Protein AF-A0A963Y1A2-F1 (afdb_monomer)

Sequence (125 aa):
MSLKDALVAGLETVPDCEAVCYVDMSSGLVLGSHGRSRKPQEFYDRMGAFATRVLTSAALSNLAETHGGGAEGCVVIFGARNTHVFVKSKTFNDHALCYMCATTAEPDALTIGVMENRETVANAF

Foldseek 3Di:
DALAVLQVVLQVQQPQWFKKFKAQLVVLDTPDIDGPDDDDPVVVSVQSPVLSCVLVDPVVVVVCVVVVNPLQAKDWDQDPFWIKIKGAAPVRRRMIMITTGGNPGDPVSNRVSRSVSRHVSVVND

Structure (mmCIF, N/CA/C/O backbone):
data_AF-A0A963Y1A2-F1
#
_entry.id   AF-A0A963Y1A2-F1
#
loop_
_atom_site.group_PDB
_atom_site.id
_atom_site.type_symbol
_atom_site.label_atom_id
_atom_site.label_alt_id
_atom_site.label_comp_id
_atom_site.label_asym_id
_atom_site.label_entity_id
_atom_site.label_seq_id
_atom_site.pdbx_PDB_ins_code
_atom_site.Cartn_x
_atom_site.Cartn_y
_atom_site.Cartn_z
_atom_site.occupancy
_atom_site.B_iso_or_equiv
_atom_site.auth_seq_id
_atom_site.auth_comp_id
_atom_site.auth_asym_id
_atom_site.auth_atom_id
_atom_site.pdbx_PDB_model_num
ATOM 1 N N . MET A 1 1 ? -13.664 13.448 -9.116 1.00 78.69 1 MET A N 1
ATOM 2 C CA . MET A 1 1 ? -13.018 12.199 -9.573 1.00 78.69 1 MET A CA 1
ATOM 3 C C . MET A 1 1 ? -13.481 11.093 -8.640 1.00 78.69 1 MET A C 1
ATOM 5 O O . MET A 1 1 ? -13.611 11.392 -7.462 1.00 78.69 1 MET A O 1
ATOM 9 N N . SER A 1 2 ? -13.807 9.892 -9.129 1.00 94.44 2 SER A N 1
ATOM 10 C CA . SER A 1 2 ? -14.203 8.792 -8.232 1.00 94.44 2 SER A CA 1
ATOM 11 C C . SER A 1 2 ? -12.977 8.096 -7.630 1.00 94.44 2 SER A C 1
ATOM 13 O O . SER A 1 2 ? -11.899 8.146 -8.227 1.00 94.44 2 SER A O 1
ATOM 15 N N . LEU A 1 3 ? -13.136 7.393 -6.501 1.00 95.44 3 LEU A N 1
ATOM 16 C CA . LEU A 1 3 ? -12.074 6.563 -5.914 1.00 95.44 3 LEU A CA 1
ATOM 17 C C . LEU A 1 3 ? -11.466 5.602 -6.944 1.00 95.44 3 LEU A C 1
ATOM 19 O O . LEU A 1 3 ? -10.251 5.437 -7.015 1.00 95.44 3 LEU A O 1
ATOM 23 N N . LYS A 1 4 ? -12.310 4.983 -7.775 1.00 95.12 4 LYS A N 1
ATOM 24 C CA . LYS A 1 4 ? -11.857 4.062 -8.819 1.00 95.12 4 LYS A CA 1
ATOM 25 C C . LYS A 1 4 ? -10.941 4.761 -9.823 1.00 95.12 4 LYS A C 1
ATOM 27 O O . LYS A 1 4 ? -9.886 4.220 -10.136 1.00 95.12 4 LYS A O 1
ATOM 32 N N . ASP A 1 5 ? -11.318 5.944 -10.300 1.00 96.56 5 ASP A N 1
ATOM 33 C CA . ASP A 1 5 ? -10.502 6.704 -11.256 1.00 96.56 5 ASP A CA 1
ATOM 34 C C . ASP A 1 5 ? -9.172 7.133 -10.626 1.00 96.56 5 ASP A C 1
ATOM 36 O O . ASP A 1 5 ? -8.133 7.064 -11.277 1.00 96.56 5 ASP A O 1
ATOM 40 N N . ALA A 1 6 ? -9.190 7.505 -9.341 1.00 96.94 6 ALA A N 1
ATOM 41 C CA . ALA A 1 6 ? -7.988 7.857 -8.590 1.00 96.94 6 ALA A CA 1
ATOM 42 C C . ALA A 1 6 ? -7.017 6.673 -8.466 1.00 96.94 6 ALA A C 1
ATOM 44 O O . ALA A 1 6 ? -5.814 6.836 -8.652 1.00 96.94 6 ALA A O 1
ATOM 45 N N . LEU A 1 7 ? -7.535 5.472 -8.192 1.00 97.06 7 LEU A N 1
ATOM 46 C CA . LEU A 1 7 ? -6.740 4.245 -8.116 1.00 97.06 7 LEU A CA 1
ATOM 47 C C . LEU A 1 7 ? -6.170 3.840 -9.480 1.00 97.06 7 LEU A C 1
ATOM 49 O O . LEU A 1 7 ? -5.024 3.407 -9.556 1.00 97.06 7 LEU A O 1
ATOM 53 N N . VAL A 1 8 ? -6.947 3.997 -10.555 1.00 96.56 8 VAL A N 1
ATOM 54 C CA . VAL A 1 8 ? -6.464 3.772 -11.927 1.00 96.56 8 VAL A CA 1
ATOM 55 C C . VAL A 1 8 ? -5.327 4.739 -12.247 1.00 96.56 8 VAL A C 1
ATOM 57 O O . VAL A 1 8 ? -4.254 4.300 -12.647 1.00 96.56 8 VAL A O 1
ATOM 60 N N . ALA A 1 9 ? -5.535 6.039 -12.019 1.00 95.81 9 ALA A N 1
ATOM 61 C CA . ALA A 1 9 ? -4.521 7.059 -12.263 1.00 95.81 9 ALA A CA 1
ATOM 62 C C . ALA A 1 9 ? -3.252 6.806 -11.436 1.00 95.81 9 ALA A C 1
ATOM 64 O O . ALA A 1 9 ? -2.153 6.856 -11.979 1.00 95.81 9 ALA A O 1
ATOM 65 N N . GLY A 1 10 ? -3.402 6.457 -10.155 1.00 94.81 10 GLY A N 1
ATOM 66 C CA . GLY A 1 10 ? -2.275 6.132 -9.287 1.00 94.81 10 GLY A CA 1
ATOM 67 C C . GLY A 1 10 ? -1.473 4.923 -9.773 1.00 94.81 10 GLY A C 1
ATOM 68 O O . GLY A 1 10 ? -0.247 4.949 -9.770 1.00 94.81 10 GLY A O 1
ATOM 69 N N . LEU A 1 11 ? -2.138 3.872 -10.264 1.00 95.62 11 LEU A N 1
ATOM 70 C CA . LEU A 1 11 ? -1.451 2.689 -10.797 1.00 95.62 11 LEU A CA 1
ATOM 71 C C . LEU A 1 11 ? -0.680 2.963 -12.102 1.00 95.62 11 LEU A C 1
ATOM 73 O O . LEU A 1 11 ? 0.264 2.238 -12.420 1.00 95.62 11 LEU A O 1
ATOM 77 N N . GLU A 1 12 ? -1.073 3.986 -12.862 1.00 94.12 12 GLU A N 1
ATOM 78 C CA . GLU A 1 12 ? -0.343 4.413 -14.060 1.00 94.12 12 GLU A CA 1
ATOM 79 C C . GLU A 1 12 ? 0.833 5.346 -13.749 1.00 94.12 12 GLU A C 1
ATOM 81 O O . GLU A 1 12 ? 1.772 5.408 -14.540 1.00 94.12 12 GLU A O 1
ATOM 86 N N . THR A 1 13 ? 0.819 6.048 -12.611 1.00 92.31 13 THR A N 1
ATOM 87 C CA . THR A 1 13 ? 1.909 6.956 -12.220 1.00 92.31 13 THR A CA 1
ATOM 88 C C . THR A 1 13 ? 2.995 6.277 -11.393 1.00 92.31 13 THR A C 1
ATOM 90 O O . THR A 1 13 ? 4.159 6.654 -11.519 1.00 92.31 13 THR A O 1
ATOM 93 N N . VAL A 1 14 ? 2.662 5.270 -10.574 1.00 94.00 14 VAL A N 1
ATOM 94 C CA . VAL A 1 14 ? 3.678 4.511 -9.825 1.00 94.00 14 VAL A CA 1
ATOM 95 C C . VAL A 1 14 ? 4.287 3.422 -10.724 1.00 94.00 14 VAL A C 1
ATOM 97 O O . VAL A 1 14 ? 3.558 2.536 -11.185 1.00 94.00 14 VAL A O 1
ATOM 100 N N . PRO A 1 15 ? 5.609 3.451 -10.981 1.00 90.62 15 PRO A N 1
ATOM 101 C CA . PRO A 1 15 ? 6.252 2.532 -11.914 1.00 90.62 15 PRO A CA 1
ATOM 102 C C . PRO A 1 15 ? 6.213 1.088 -11.413 1.00 90.62 15 PRO A C 1
ATOM 104 O O . PRO A 1 15 ? 6.250 0.826 -10.213 1.00 90.62 15 PRO A O 1
ATOM 107 N N . ASP A 1 16 ? 6.161 0.146 -12.357 1.00 93.38 16 A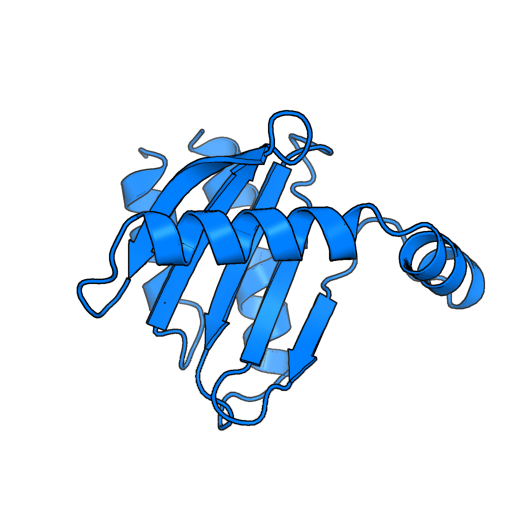SP A N 1
ATOM 108 C CA . ASP A 1 16 ? 6.264 -1.296 -12.105 1.00 93.38 16 ASP A CA 1
ATOM 109 C C . ASP A 1 16 ? 5.239 -1.866 -11.106 1.00 93.38 16 ASP A C 1
ATOM 111 O O . ASP A 1 16 ? 5.409 -2.973 -10.589 1.00 93.38 16 ASP A O 1
ATOM 115 N N . CYS A 1 17 ? 4.142 -1.148 -10.850 1.00 95.81 17 CYS A N 1
ATOM 116 C CA . CYS A 1 17 ? 3.056 -1.618 -10.003 1.00 95.81 17 CYS A CA 1
ATOM 117 C C . CYS A 1 17 ? 1.962 -2.328 -10.810 1.00 95.81 17 CYS A C 1
ATOM 119 O O . CYS A 1 17 ? 1.501 -1.868 -11.858 1.00 95.81 17 CYS A O 1
ATOM 121 N N . GLU A 1 18 ? 1.522 -3.480 -10.303 1.00 96.06 18 GLU A N 1
ATOM 122 C CA . GLU A 1 18 ? 0.512 -4.320 -10.951 1.00 96.06 18 GLU A CA 1
ATOM 123 C C . GLU A 1 18 ? -0.870 -4.199 -10.314 1.00 96.06 18 GLU A C 1
ATOM 125 O O . GLU A 1 18 ? -1.871 -4.528 -10.955 1.00 96.06 18 GLU A O 1
ATOM 130 N N . ALA A 1 19 ? -0.931 -3.825 -9.038 1.00 97.38 19 ALA A N 1
ATOM 131 C CA . ALA A 1 19 ? -2.171 -3.741 -8.286 1.00 97.38 19 ALA A CA 1
ATOM 132 C C . ALA A 1 19 ? -2.100 -2.656 -7.215 1.00 97.38 19 ALA A C 1
ATOM 134 O O . ALA A 1 19 ? -1.045 -2.409 -6.632 1.00 97.38 19 ALA A O 1
ATOM 135 N N . VAL A 1 20 ? -3.256 -2.063 -6.936 1.00 97.81 20 VAL A N 1
ATOM 136 C CA . VAL A 1 20 ? -3.451 -1.059 -5.896 1.00 97.81 20 VAL A CA 1
ATOM 137 C C . VAL A 1 20 ? -4.779 -1.302 -5.184 1.00 97.81 20 VAL A C 1
ATOM 139 O O . VAL A 1 20 ? -5.762 -1.716 -5.806 1.00 97.81 20 VAL A O 1
ATOM 142 N N . CYS A 1 21 ? -4.835 -1.050 -3.880 1.00 97.56 21 CYS A N 1
ATOM 143 C CA . CYS A 1 21 ? -6.098 -0.938 -3.162 1.00 97.56 21 CYS A CA 1
ATOM 144 C C . CYS A 1 21 ? -6.056 0.123 -2.067 1.00 97.56 21 CYS A C 1
ATOM 146 O O . CYS A 1 21 ? -5.000 0.438 -1.518 1.00 97.56 21 CYS A O 1
ATOM 148 N N . TYR A 1 22 ? -7.237 0.635 -1.742 1.00 97.75 22 TYR A N 1
ATOM 149 C CA . TYR A 1 22 ? -7.482 1.537 -0.630 1.00 97.75 22 TYR A CA 1
ATOM 150 C C . TYR A 1 22 ? -8.303 0.810 0.431 1.00 97.75 22 TYR A C 1
ATOM 152 O O . TYR A 1 22 ? -9.271 0.119 0.102 1.00 97.75 22 TYR A O 1
ATOM 160 N N . VAL A 1 23 ? -7.877 0.906 1.685 1.00 97.44 23 VAL A N 1
ATOM 161 C CA . VAL A 1 23 ? -8.333 0.040 2.779 1.00 97.44 23 VAL A CA 1
ATOM 162 C C . VAL A 1 23 ? -8.683 0.894 3.982 1.00 97.44 23 VAL A C 1
ATOM 164 O O . VAL A 1 23 ? -7.897 1.762 4.345 1.00 97.44 23 VAL A O 1
ATOM 167 N N . ASP A 1 24 ? -9.813 0.606 4.619 1.00 96.19 24 ASP A N 1
ATOM 168 C CA . ASP A 1 24 ? -10.103 1.052 5.979 1.00 96.19 24 ASP A CA 1
ATOM 169 C C . ASP A 1 24 ? -9.559 0.005 6.955 1.00 96.19 24 ASP A C 1
ATOM 171 O O . ASP A 1 24 ? -10.051 -1.121 7.035 1.00 96.19 24 ASP A O 1
ATOM 175 N N . MET A 1 25 ? -8.503 0.365 7.679 1.00 94.75 25 MET A N 1
ATOM 176 C CA . MET A 1 25 ? -7.814 -0.509 8.625 1.00 94.75 25 MET A CA 1
ATOM 177 C C . MET A 1 25 ? -8.616 -0.734 9.910 1.00 94.75 25 MET A C 1
ATOM 179 O O . MET A 1 25 ? -8.356 -1.713 10.608 1.00 94.75 25 MET A O 1
ATOM 183 N N . SER A 1 26 ? -9.579 0.137 10.233 1.00 93.81 26 SER A N 1
ATOM 184 C CA . SER A 1 26 ? -10.418 -0.015 11.427 1.00 93.81 26 SER A CA 1
ATOM 185 C C . SER A 1 26 ? -11.436 -1.147 11.260 1.00 93.81 26 SER A C 1
ATOM 187 O O . SER A 1 26 ? -11.641 -1.942 12.179 1.00 93.81 26 SER A O 1
ATOM 189 N N . SER A 1 27 ? -12.024 -1.264 10.065 1.00 92.62 27 SER A N 1
ATOM 190 C CA . SER A 1 27 ? -12.958 -2.335 9.699 1.00 92.62 27 SER A CA 1
ATOM 191 C C . SER A 1 27 ? -12.290 -3.514 8.982 1.00 92.62 27 SER A C 1
ATOM 193 O O . SER A 1 27 ? -12.858 -4.605 8.925 1.00 92.62 27 SER A O 1
ATOM 195 N N . GLY A 1 28 ? -11.085 -3.315 8.439 1.00 90.12 28 GLY A N 1
ATOM 196 C CA . GLY A 1 28 ? -10.370 -4.288 7.614 1.00 90.12 28 GLY A CA 1
ATOM 197 C C . GLY A 1 28 ? -10.920 -4.413 6.188 1.00 90.12 28 GLY A C 1
ATOM 198 O O . GLY A 1 28 ? -10.603 -5.385 5.500 1.00 90.12 28 GLY A O 1
ATOM 199 N N . LEU A 1 29 ? -11.755 -3.469 5.743 1.00 95.38 29 LEU A N 1
ATOM 200 C CA . LEU A 1 29 ? -12.428 -3.525 4.447 1.00 95.38 29 LEU A CA 1
ATOM 201 C C . LEU A 1 29 ? -11.608 -2.866 3.337 1.00 95.38 29 LEU A C 1
ATOM 203 O O . LEU A 1 29 ? -11.071 -1.769 3.487 1.00 95.38 29 LEU A O 1
ATOM 207 N N . VAL A 1 30 ? -11.585 -3.511 2.170 1.00 97.31 30 VAL A N 1
ATOM 208 C CA . VAL A 1 30 ? -11.084 -2.907 0.931 1.00 97.31 30 VAL A CA 1
ATOM 209 C C . VAL A 1 30 ? -12.172 -2.000 0.358 1.00 97.31 30 VAL A C 1
ATOM 211 O O . VAL A 1 30 ? -13.180 -2.475 -0.161 1.00 97.31 30 VAL A O 1
ATOM 214 N N . LEU A 1 31 ? -11.952 -0.689 0.435 1.00 96.62 31 LEU A N 1
ATOM 215 C CA . LEU A 1 31 ? -12.877 0.345 -0.039 1.00 96.62 31 LEU A CA 1
ATOM 216 C C . LEU A 1 31 ? -12.847 0.496 -1.566 1.00 96.62 31 LEU A C 1
ATOM 218 O O . LEU A 1 31 ? -13.843 0.855 -2.190 1.00 96.62 31 LEU A O 1
ATOM 222 N N . GLY A 1 32 ? -11.701 0.204 -2.181 1.00 96.62 32 GLY A N 1
ATOM 223 C CA . GLY A 1 32 ? -11.538 0.210 -3.629 1.00 96.62 32 GLY A CA 1
ATOM 224 C C . GLY A 1 32 ? -10.267 -0.508 -4.054 1.00 96.62 32 GLY A C 1
ATOM 225 O O . GLY A 1 32 ? -9.277 -0.533 -3.324 1.00 96.62 32 GLY A O 1
ATOM 226 N N . SER A 1 33 ? -10.282 -1.098 -5.245 1.00 97.06 33 SER A N 1
ATOM 227 C CA . SER A 1 33 ? -9.139 -1.824 -5.790 1.00 97.06 33 SER A CA 1
ATOM 228 C C . SER A 1 33 ? -9.042 -1.678 -7.305 1.00 97.06 33 SER A C 1
ATOM 230 O O . SER A 1 33 ? -10.037 -1.503 -8.013 1.00 97.06 33 SER A O 1
ATOM 232 N N . HIS A 1 34 ? -7.814 -1.741 -7.808 1.00 97.31 34 HIS A N 1
ATOM 233 C CA . HIS A 1 34 ? -7.527 -1.786 -9.231 1.00 97.31 34 HIS A CA 1
ATOM 234 C C . HIS A 1 34 ? -6.274 -2.627 -9.506 1.00 97.31 34 HIS A C 1
ATOM 236 O O . HIS A 1 34 ? -5.455 -2.880 -8.619 1.00 97.31 34 HIS A O 1
ATOM 242 N N . GLY A 1 35 ? -6.128 -3.124 -10.730 1.00 96.19 35 GLY A N 1
ATOM 243 C CA . GLY A 1 35 ? -4.965 -3.901 -11.131 1.00 96.19 35 GLY A CA 1
ATOM 244 C C . GLY A 1 35 ? -4.854 -4.030 -12.643 1.00 96.19 35 GLY A C 1
ATOM 245 O O . GLY A 1 35 ? -5.867 -4.111 -13.335 1.00 96.19 35 GLY A O 1
ATOM 246 N N . ARG A 1 36 ? -3.613 -4.095 -13.142 1.00 94.19 36 ARG A N 1
ATOM 247 C CA . ARG A 1 36 ? -3.294 -4.298 -14.568 1.00 94.19 36 ARG A CA 1
ATOM 248 C C . ARG A 1 36 ? -3.725 -5.682 -15.062 1.00 94.19 36 ARG A C 1
ATOM 250 O O . ARG A 1 36 ? -4.017 -5.869 -16.238 1.00 94.19 36 ARG A O 1
ATOM 257 N N . SER A 1 37 ? -3.778 -6.658 -14.156 1.00 91.50 37 SER A N 1
ATOM 258 C CA . SER A 1 37 ? -4.319 -7.996 -14.399 1.00 91.50 37 SER A CA 1
ATOM 259 C C . SER A 1 37 ? -5.536 -8.250 -13.519 1.00 91.50 37 SER A C 1
ATOM 261 O O . SER A 1 37 ? -5.660 -7.704 -12.422 1.00 91.50 37 SER A O 1
ATOM 263 N N . ARG A 1 38 ? -6.441 -9.115 -13.986 1.00 89.44 38 ARG A N 1
ATOM 264 C CA . ARG A 1 38 ? -7.607 -9.521 -13.200 1.00 89.44 38 ARG A CA 1
ATOM 265 C C . ARG A 1 38 ? -7.142 -10.335 -11.992 1.00 89.44 38 ARG A C 1
ATOM 267 O O . ARG A 1 38 ? -6.691 -11.468 -12.148 1.00 89.44 38 ARG A O 1
ATOM 274 N N . LYS A 1 39 ? -7.281 -9.767 -10.795 1.00 93.19 39 LYS A N 1
ATOM 275 C CA . LYS A 1 39 ? -7.044 -10.452 -9.519 1.00 93.19 39 LYS A CA 1
ATOM 276 C C . LYS A 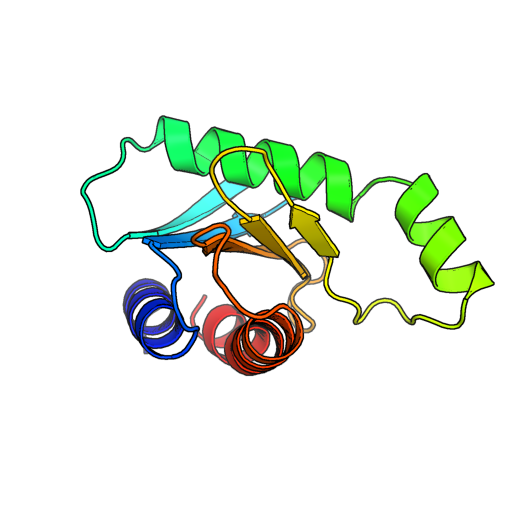1 39 ? -8.380 -10.625 -8.772 1.00 93.19 39 LYS A C 1
ATOM 278 O O . LYS A 1 39 ? -9.262 -9.779 -8.923 1.00 93.19 39 LYS A O 1
ATOM 283 N N . PRO A 1 40 ? -8.582 -11.731 -8.034 1.00 95.06 40 PRO A N 1
ATOM 284 C CA . PRO A 1 40 ? -9.805 -11.944 -7.257 1.00 95.06 40 PRO A CA 1
ATOM 285 C C . PRO A 1 40 ? -9.878 -10.981 -6.065 1.00 95.06 40 PRO A C 1
ATOM 287 O O . PRO A 1 40 ? -8.847 -10.519 -5.587 1.00 95.06 40 PRO A O 1
ATOM 290 N N . GLN A 1 41 ? -11.078 -10.728 -5.538 1.00 94.38 41 GLN A N 1
ATOM 291 C CA . GLN A 1 41 ? -11.260 -9.852 -4.371 1.00 94.38 41 GLN A CA 1
ATOM 292 C C . GLN A 1 41 ? -10.429 -10.317 -3.159 1.00 94.38 41 GLN A C 1
ATOM 294 O O . GLN A 1 41 ? -9.730 -9.516 -2.549 1.00 94.38 41 GLN A O 1
ATOM 299 N N . GLU A 1 42 ? -10.356 -11.631 -2.926 1.00 96.56 42 GLU A N 1
ATOM 300 C CA . GLU A 1 42 ? -9.548 -12.257 -1.865 1.00 96.56 42 GLU A CA 1
ATOM 301 C C . GLU A 1 42 ? -8.048 -11.913 -1.921 1.00 96.56 42 GLU A C 1
ATOM 303 O O . GLU A 1 42 ? -7.322 -12.042 -0.931 1.00 96.56 42 GLU A O 1
ATOM 308 N N . PHE A 1 43 ? -7.526 -11.544 -3.095 1.00 96.44 43 PHE A N 1
ATOM 309 C CA . PHE A 1 43 ? -6.157 -11.047 -3.206 1.00 96.44 43 PHE A CA 1
ATOM 310 C C . PHE A 1 43 ? -6.028 -9.679 -2.522 1.00 96.44 43 PHE A C 1
ATOM 312 O O . PHE A 1 43 ? -5.119 -9.484 -1.715 1.00 96.44 43 PHE A O 1
ATOM 319 N N . TYR A 1 44 ? -6.956 -8.764 -2.801 1.00 97.19 44 TYR A N 1
ATOM 320 C CA . TYR A 1 44 ? -6.969 -7.428 -2.212 1.00 97.19 44 TYR A CA 1
ATOM 321 C C . TYR A 1 44 ? -7.288 -7.471 -0.721 1.00 97.19 44 TYR A C 1
ATOM 323 O O . TYR A 1 44 ? -6.627 -6.782 0.049 1.00 97.19 44 TYR A O 1
ATOM 331 N N . ASP A 1 45 ? -8.209 -8.338 -0.299 1.00 96.56 45 ASP A N 1
ATOM 332 C CA . ASP A 1 45 ? -8.550 -8.493 1.119 1.00 96.56 45 ASP A CA 1
ATOM 333 C C . ASP A 1 45 ? -7.334 -8.966 1.931 1.00 96.56 45 ASP A C 1
ATOM 335 O O . ASP A 1 45 ? -7.047 -8.447 3.009 1.00 96.56 45 ASP A O 1
ATOM 339 N N . ARG A 1 46 ? -6.538 -9.898 1.382 1.00 96.00 46 ARG A N 1
ATOM 340 C CA . ARG A 1 46 ? -5.270 -10.319 2.002 1.00 96.00 46 ARG A CA 1
ATOM 341 C C . ARG A 1 46 ? -4.243 -9.194 2.048 1.00 96.00 46 ARG A C 1
ATOM 343 O O . ARG A 1 46 ? -3.558 -9.053 3.061 1.00 96.00 46 ARG A O 1
ATOM 350 N N . MET A 1 47 ? -4.132 -8.409 0.977 1.00 95.31 47 MET A N 1
ATOM 351 C CA . MET A 1 47 ? -3.230 -7.259 0.933 1.00 95.31 47 MET A CA 1
ATOM 352 C C . MET A 1 47 ? -3.622 -6.209 1.981 1.00 95.31 47 MET A C 1
ATOM 354 O O . MET A 1 47 ? -2.757 -5.749 2.722 1.00 95.31 47 MET A O 1
ATOM 358 N N . GLY A 1 48 ? -4.915 -5.902 2.115 1.00 95.94 48 GLY A N 1
ATOM 359 C CA . GLY A 1 48 ? -5.427 -4.961 3.111 1.00 95.94 48 GLY A CA 1
ATOM 360 C C . GLY A 1 48 ? -5.301 -5.457 4.550 1.00 95.94 48 GLY A C 1
ATOM 361 O O . GLY A 1 48 ? -4.868 -4.704 5.425 1.00 95.94 48 GLY A O 1
ATOM 362 N N . ALA A 1 49 ? -5.568 -6.740 4.803 1.00 95.19 49 ALA A N 1
ATOM 363 C CA . ALA A 1 49 ? -5.348 -7.344 6.116 1.00 95.19 49 ALA A CA 1
ATOM 364 C C . ALA A 1 49 ? -3.863 -7.312 6.517 1.00 95.19 49 ALA A C 1
ATOM 366 O O . ALA A 1 49 ? -3.522 -7.039 7.670 1.00 95.19 49 ALA A O 1
ATOM 367 N N . PHE A 1 50 ? -2.960 -7.567 5.566 1.00 93.94 50 PHE A N 1
ATOM 368 C CA . PHE A 1 50 ? -1.524 -7.476 5.808 1.00 93.94 50 PHE A CA 1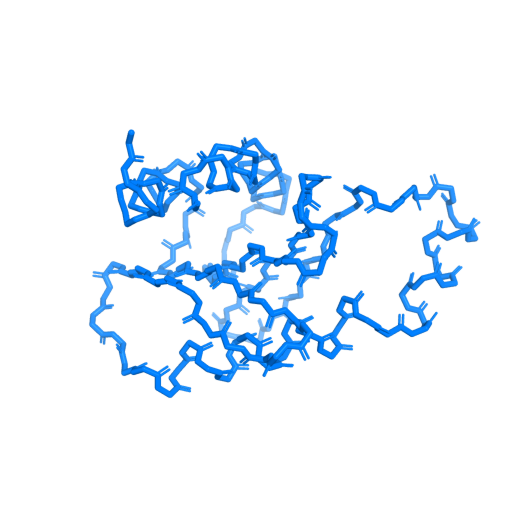
ATOM 369 C C . PHE A 1 50 ? -1.077 -6.030 6.057 1.00 93.94 50 PHE A C 1
ATOM 371 O O . PHE A 1 50 ? -0.386 -5.781 7.044 1.00 93.94 50 PHE A O 1
ATOM 378 N N . ALA A 1 51 ? -1.535 -5.076 5.240 1.00 93.88 51 ALA A N 1
ATOM 379 C CA . ALA A 1 51 ? -1.265 -3.652 5.426 1.00 93.88 51 ALA A CA 1
ATOM 380 C C . ALA A 1 51 ? -1.721 -3.162 6.806 1.00 93.88 51 ALA A C 1
ATOM 382 O O . ALA A 1 51 ? -0.945 -2.531 7.518 1.00 93.88 51 ALA A O 1
ATOM 383 N N . THR A 1 52 ? -2.933 -3.540 7.226 1.00 94.12 52 THR A N 1
ATOM 384 C CA . THR A 1 52 ? -3.483 -3.223 8.553 1.00 94.12 52 THR A CA 1
ATOM 385 C C . THR A 1 52 ? -2.553 -3.712 9.656 1.00 94.12 52 THR A C 1
ATOM 387 O O . THR A 1 52 ? -2.154 -2.935 10.518 1.00 94.12 52 THR A O 1
ATOM 390 N N . ARG A 1 53 ? -2.122 -4.980 9.605 1.00 92.38 53 ARG A N 1
ATOM 391 C CA . ARG A 1 53 ? -1.208 -5.555 10.607 1.00 92.38 53 ARG A CA 1
ATOM 392 C C . ARG A 1 53 ? 0.139 -4.840 10.667 1.00 92.38 53 ARG A C 1
ATOM 394 O O . ARG A 1 53 ? 0.706 -4.712 11.746 1.00 92.38 53 ARG A O 1
ATOM 401 N N . VAL A 1 54 ? 0.663 -4.414 9.521 1.00 90.94 54 VAL A N 1
ATOM 402 C CA . VAL A 1 54 ? 1.955 -3.723 9.430 1.00 90.94 54 VAL A CA 1
ATOM 403 C C . VAL A 1 54 ? 1.841 -2.289 9.949 1.00 90.94 54 VAL A C 1
ATOM 405 O O . VAL A 1 54 ? 2.608 -1.892 10.821 1.00 90.94 54 VAL A O 1
ATOM 408 N N . LEU A 1 55 ? 0.861 -1.529 9.460 1.00 90.31 55 LEU A N 1
ATOM 409 C CA . LEU A 1 55 ? 0.700 -0.099 9.737 1.00 90.31 55 LEU A CA 1
ATOM 410 C C . LEU A 1 55 ? 0.119 0.212 11.125 1.00 90.31 55 LEU A C 1
ATOM 412 O O . LEU A 1 55 ? 0.225 1.346 11.596 1.00 90.31 55 LEU A O 1
ATOM 416 N N . THR A 1 56 ? -0.500 -0.769 11.783 1.00 88.56 56 THR A N 1
ATOM 417 C CA . THR A 1 56 ? -0.966 -0.663 13.180 1.00 88.56 56 THR A CA 1
ATOM 418 C C . THR A 1 56 ? -0.008 -1.321 14.174 1.00 88.56 56 THR A C 1
ATOM 420 O O . THR A 1 56 ? -0.248 -1.294 15.380 1.00 88.56 56 THR A O 1
ATOM 423 N N . 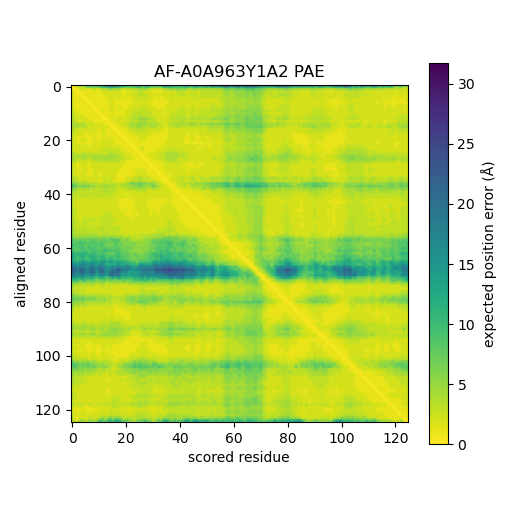SER A 1 57 ? 1.095 -1.904 13.693 1.00 88.19 57 SER A N 1
ATOM 424 C CA . SER A 1 57 ? 2.082 -2.549 14.551 1.00 88.19 57 SER A CA 1
ATOM 425 C C . SER A 1 57 ? 2.755 -1.536 15.473 1.00 88.19 57 SER A C 1
ATOM 427 O O . SER A 1 57 ? 3.404 -0.597 15.010 1.00 88.19 57 SER A O 1
ATOM 429 N N . ALA A 1 58 ? 2.703 -1.792 16.782 1.00 82.81 58 ALA A N 1
ATOM 430 C CA . ALA A 1 58 ? 3.424 -1.000 17.776 1.00 82.81 58 ALA A CA 1
ATOM 431 C C . ALA A 1 58 ? 4.939 -0.958 17.506 1.00 82.81 58 ALA A C 1
ATOM 433 O O . ALA A 1 58 ? 5.588 0.048 17.769 1.00 82.81 58 ALA A O 1
ATOM 434 N N . ALA A 1 59 ? 5.507 -2.025 16.931 1.00 81.31 59 ALA A N 1
ATOM 435 C CA . ALA A 1 59 ? 6.925 -2.058 16.582 1.00 81.31 59 ALA A CA 1
ATOM 436 C C . ALA A 1 59 ? 7.277 -1.026 15.501 1.00 81.31 59 ALA A C 1
ATOM 438 O O . ALA A 1 59 ? 8.339 -0.412 15.570 1.00 81.31 59 ALA A O 1
ATOM 439 N N . LEU A 1 60 ? 6.383 -0.816 14.528 1.00 80.50 60 LEU A N 1
ATOM 440 C CA . LEU A 1 60 ? 6.585 0.186 13.486 1.00 80.50 60 LEU A CA 1
ATOM 441 C C . LEU A 1 60 ? 6.463 1.601 14.060 1.00 80.50 60 LEU A C 1
ATOM 443 O O . LEU A 1 60 ? 7.308 2.439 13.763 1.00 80.50 60 LEU A O 1
ATOM 447 N N . SER A 1 61 ? 5.468 1.846 14.919 1.00 79.25 61 SER A N 1
ATOM 448 C CA . SER A 1 61 ? 5.310 3.134 15.607 1.00 79.25 61 SER A CA 1
ATOM 449 C C . SER A 1 61 ? 6.549 3.488 16.432 1.00 79.25 61 SER A C 1
ATOM 451 O O . SER A 1 61 ? 7.104 4.571 16.275 1.00 79.25 61 SER A O 1
ATOM 453 N N . ASN A 1 62 ? 7.055 2.539 17.225 1.00 81.19 62 ASN A N 1
ATOM 454 C CA . ASN A 1 62 ? 8.256 2.742 18.036 1.00 81.19 62 ASN A CA 1
ATOM 455 C C . ASN A 1 62 ? 9.498 3.011 17.171 1.00 81.19 62 ASN A C 1
ATOM 457 O O . ASN A 1 62 ? 10.338 3.837 17.527 1.00 81.19 62 ASN A O 1
ATOM 461 N N . LEU A 1 63 ? 9.629 2.320 16.033 1.00 80.06 63 LEU A N 1
ATOM 462 C CA . LEU A 1 63 ? 10.735 2.534 15.098 1.00 80.06 63 LEU A CA 1
ATOM 463 C C . LEU A 1 63 ? 10.682 3.942 14.490 1.00 80.06 63 LEU A C 1
ATOM 465 O O . LEU A 1 63 ? 11.707 4.618 14.416 1.00 80.06 63 LEU A O 1
ATOM 469 N N . ALA A 1 64 ? 9.489 4.381 14.090 1.00 77.75 64 ALA A N 1
ATOM 470 C CA . ALA A 1 64 ? 9.250 5.702 13.525 1.00 77.75 64 ALA A CA 1
ATOM 471 C C . ALA A 1 64 ? 9.634 6.805 14.531 1.00 77.75 64 ALA A C 1
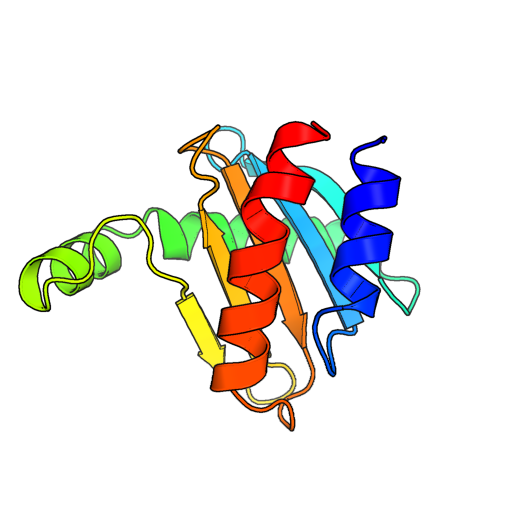ATOM 473 O O . ALA A 1 64 ? 10.457 7.667 14.218 1.00 77.75 64 ALA A O 1
ATOM 474 N N . GLU A 1 65 ? 9.162 6.695 15.777 1.00 78.19 65 GLU A N 1
ATOM 475 C CA . GLU A 1 65 ? 9.521 7.608 16.871 1.00 78.19 65 GLU A CA 1
ATOM 476 C C . GLU A 1 65 ? 11.032 7.631 17.147 1.00 78.19 65 GLU A C 1
ATOM 478 O O . GLU A 1 65 ? 11.622 8.702 17.290 1.00 78.19 65 GLU A O 1
ATOM 483 N N . THR A 1 66 ? 11.678 6.461 17.167 1.00 78.75 66 THR A N 1
ATOM 484 C CA . THR A 1 66 ? 13.116 6.332 17.467 1.00 78.75 66 THR A CA 1
ATOM 485 C C . THR A 1 66 ? 13.996 6.970 16.392 1.00 78.75 66 THR A C 1
ATOM 487 O O . THR A 1 66 ? 15.029 7.561 16.704 1.00 78.75 66 THR A O 1
ATOM 490 N N . HIS A 1 67 ? 13.604 6.861 15.122 1.00 75.88 67 HIS A N 1
ATOM 491 C CA . HIS A 1 67 ? 14.388 7.363 13.992 1.00 75.88 67 HIS A CA 1
ATOM 492 C C . HIS A 1 67 ? 13.931 8.737 13.483 1.00 75.88 67 HIS A C 1
ATOM 494 O O . HIS A 1 67 ? 14.406 9.187 12.441 1.00 75.88 67 HIS A O 1
ATOM 500 N N . GLY A 1 68 ? 13.026 9.418 14.197 1.00 64.94 68 GLY A N 1
ATOM 501 C CA . GLY A 1 68 ? 12.498 10.724 13.789 1.00 64.94 68 GLY A CA 1
ATOM 502 C C . GLY A 1 68 ? 11.633 10.672 12.523 1.00 64.94 68 GLY A C 1
ATOM 503 O O . GLY A 1 68 ? 11.344 11.710 11.926 1.00 64.94 68 GLY A O 1
ATOM 504 N N . GLY A 1 69 ? 11.213 9.475 12.107 1.00 61.97 69 GLY A N 1
ATOM 505 C CA . GLY A 1 69 ? 10.204 9.298 11.076 1.00 61.97 69 GLY A CA 1
ATOM 506 C C . GLY A 1 69 ? 8.853 9.634 11.688 1.00 61.97 69 GLY A C 1
ATOM 507 O O . GLY A 1 69 ? 8.334 8.880 12.499 1.00 61.97 69 GLY A O 1
ATOM 508 N N . GLY A 1 70 ? 8.276 10.783 11.350 1.00 59.16 70 GLY A N 1
ATOM 509 C CA . GLY A 1 70 ? 6.911 11.091 11.776 1.00 59.16 70 GLY A CA 1
ATOM 510 C C . GLY A 1 70 ? 5.896 10.056 11.264 1.00 59.16 70 GLY A C 1
ATOM 511 O O . GLY A 1 70 ? 6.207 9.198 10.436 1.00 59.16 70 GLY A O 1
ATOM 512 N N . ALA A 1 71 ? 4.635 10.199 11.677 1.00 59.34 71 ALA A N 1
ATOM 513 C CA . ALA A 1 71 ? 3.506 9.359 11.247 1.00 59.34 71 ALA A CA 1
ATOM 514 C C . ALA A 1 71 ? 3.213 9.379 9.724 1.00 59.34 71 ALA A C 1
ATOM 516 O O . ALA A 1 71 ? 2.261 8.753 9.266 1.00 59.34 71 ALA A O 1
ATOM 517 N N . GLU A 1 72 ? 4.018 10.094 8.935 1.00 69.44 72 GLU A N 1
ATOM 518 C CA . GLU A 1 72 ? 3.849 10.292 7.496 1.00 69.44 72 GLU A CA 1
ATOM 519 C C . GLU A 1 72 ? 4.700 9.353 6.629 1.00 69.44 72 GLU A C 1
ATOM 521 O O . GLU A 1 72 ? 4.746 9.537 5.414 1.00 69.44 72 GLU A O 1
ATOM 526 N N . GLY A 1 73 ? 5.397 8.388 7.233 1.00 79.00 73 GLY A N 1
ATOM 527 C CA . GLY A 1 73 ? 6.261 7.453 6.517 1.00 79.00 73 GLY A CA 1
ATOM 528 C C . GLY A 1 73 ? 5.511 6.469 5.612 1.00 79.00 73 GLY A C 1
ATOM 529 O O . GLY A 1 73 ? 4.310 6.231 5.744 1.00 79.00 73 GLY A O 1
ATOM 530 N N . CYS A 1 74 ? 6.269 5.856 4.708 1.00 87.56 74 CYS A N 1
ATOM 531 C CA . CYS A 1 74 ? 5.822 4.758 3.864 1.00 87.56 74 CYS A CA 1
ATOM 532 C C . CYS A 1 74 ? 6.571 3.481 4.258 1.00 87.56 74 CYS A C 1
ATOM 534 O O . CYS A 1 74 ? 7.756 3.525 4.587 1.00 87.56 74 CYS A O 1
ATOM 536 N N . VAL A 1 75 ? 5.890 2.338 4.215 1.00 90.88 75 VAL A N 1
ATOM 537 C CA . VAL A 1 75 ? 6.492 1.030 4.479 1.00 90.88 75 VAL A CA 1
ATOM 538 C C . VAL A 1 75 ? 6.684 0.296 3.165 1.00 90.88 75 VAL A C 1
ATOM 540 O O . VAL A 1 75 ? 5.716 0.049 2.449 1.00 90.88 75 VAL A O 1
ATOM 543 N N . VAL A 1 76 ? 7.924 -0.093 2.878 1.00 92.69 76 VAL A N 1
ATOM 544 C CA . VAL A 1 76 ? 8.280 -0.905 1.710 1.00 92.69 76 VAL A CA 1
ATOM 545 C C . VAL A 1 76 ? 8.717 -2.287 2.187 1.00 92.69 76 VAL A C 1
ATOM 547 O O . VAL A 1 76 ? 9.608 -2.412 3.025 1.00 92.69 76 VAL A O 1
ATOM 550 N N . ILE A 1 77 ? 8.081 -3.334 1.664 1.00 92.75 77 ILE A N 1
ATOM 551 C CA . ILE A 1 77 ? 8.375 -4.730 1.995 1.00 92.75 77 ILE A CA 1
ATOM 552 C C . ILE A 1 77 ? 8.770 -5.469 0.720 1.00 92.75 77 ILE A C 1
ATOM 554 O O . ILE A 1 77 ? 7.934 -5.737 -0.145 1.00 92.75 77 ILE A O 1
ATOM 558 N N . PHE A 1 78 ? 10.043 -5.842 0.631 1.00 93.19 78 PHE A N 1
ATOM 559 C CA . PHE A 1 78 ? 10.579 -6.640 -0.468 1.00 93.19 78 PHE A CA 1
ATOM 560 C C . PHE A 1 78 ? 10.273 -8.120 -0.240 1.00 93.19 78 PHE A C 1
ATOM 562 O O . PHE A 1 78 ? 10.805 -8.752 0.673 1.00 93.19 78 PHE A O 1
ATOM 569 N N . GLY A 1 79 ? 9.387 -8.678 -1.061 1.00 90.12 79 GLY A N 1
ATOM 570 C CA . GLY A 1 79 ? 9.133 -10.112 -1.111 1.00 90.12 79 GLY A CA 1
ATOM 571 C C . GLY A 1 79 ? 9.972 -10.801 -2.187 1.00 90.12 79 GLY A C 1
ATOM 572 O O . GLY A 1 79 ? 10.540 -10.165 -3.065 1.00 90.12 79 GLY A O 1
ATOM 573 N N . ALA A 1 80 ? 9.986 -12.135 -2.174 1.00 89.62 80 ALA A N 1
ATOM 574 C CA . ALA A 1 80 ? 10.707 -12.923 -3.181 1.00 89.62 80 ALA A CA 1
ATOM 575 C C . ALA A 1 80 ? 10.135 -12.792 -4.607 1.00 89.62 80 ALA A C 1
ATOM 577 O O . ALA A 1 80 ? 10.815 -13.110 -5.577 1.00 89.62 80 ALA A O 1
ATOM 578 N N . ARG A 1 81 ? 8.866 -12.388 -4.732 1.00 90.19 81 ARG A N 1
ATOM 579 C CA . ARG A 1 81 ? 8.166 -12.268 -6.022 1.00 90.19 81 ARG A CA 1
ATOM 580 C C . ARG A 1 81 ? 7.730 -10.845 -6.323 1.00 90.19 81 ARG A C 1
ATOM 582 O O . ARG A 1 81 ? 7.868 -10.413 -7.457 1.00 90.19 81 ARG A O 1
ATOM 589 N N . ASN A 1 82 ? 7.239 -10.143 -5.302 1.00 93.56 82 ASN A N 1
ATOM 590 C CA . ASN A 1 82 ? 6.662 -8.813 -5.431 1.00 93.56 82 ASN A CA 1
ATOM 591 C C . ASN A 1 82 ? 7.135 -7.931 -4.270 1.00 93.56 82 ASN A C 1
ATOM 593 O O . ASN A 1 82 ? 7.316 -8.420 -3.149 1.00 93.56 82 ASN A O 1
ATOM 597 N N . THR A 1 83 ? 7.243 -6.636 -4.526 1.00 94.88 83 THR A N 1
ATOM 598 C CA . THR A 1 83 ? 7.437 -5.590 -3.522 1.00 94.88 83 THR A CA 1
ATOM 599 C C . THR A 1 83 ? 6.076 -5.022 -3.140 1.00 94.88 83 THR A C 1
ATOM 601 O O . THR A 1 83 ? 5.245 -4.765 -4.007 1.00 94.88 83 THR A O 1
ATOM 604 N N . HIS A 1 84 ? 5.825 -4.840 -1.848 1.00 95.69 84 HIS A N 1
ATOM 605 C CA . HIS A 1 84 ? 4.606 -4.194 -1.370 1.00 95.69 84 HIS A CA 1
ATOM 606 C C . HIS A 1 84 ? 4.934 -2.843 -0.757 1.00 95.69 84 HIS A C 1
ATOM 608 O O . HIS A 1 84 ? 5.928 -2.714 -0.042 1.00 95.69 84 HIS A O 1
ATOM 614 N N . VAL A 1 85 ? 4.084 -1.859 -1.022 1.00 95.69 85 VAL A N 1
ATOM 615 C CA . VAL A 1 85 ? 4.253 -0.490 -0.539 1.00 95.69 85 VAL A CA 1
ATOM 616 C C . VAL A 1 85 ? 2.967 -0.055 0.150 1.00 95.69 85 VAL A C 1
ATOM 618 O O . VAL A 1 85 ? 1.890 -0.147 -0.439 1.00 95.69 85 VAL A O 1
ATOM 621 N N . PHE A 1 86 ? 3.070 0.394 1.399 1.00 95.25 86 PHE A N 1
ATOM 622 C CA . PHE A 1 86 ? 1.928 0.777 2.226 1.00 95.25 86 PHE A CA 1
ATOM 623 C C . PHE A 1 86 ? 2.132 2.165 2.816 1.00 95.25 86 PHE A C 1
ATOM 625 O O . PHE A 1 86 ? 3.164 2.439 3.429 1.00 95.25 86 PHE A O 1
ATOM 632 N N . VAL A 1 87 ? 1.121 3.018 2.695 1.00 93.94 87 VAL A N 1
ATOM 633 C CA . VAL A 1 87 ? 1.136 4.365 3.269 1.00 93.94 87 VAL A CA 1
ATOM 634 C C . VAL A 1 87 ? -0.220 4.681 3.891 1.00 93.94 87 VAL A C 1
ATOM 636 O O . VAL A 1 87 ? -1.261 4.340 3.327 1.00 93.94 87 VAL A O 1
ATOM 639 N N . LYS A 1 88 ? -0.221 5.334 5.057 1.00 93.00 88 LYS A N 1
ATOM 640 C CA . LYS A 1 88 ? -1.453 5.864 5.656 1.00 93.00 88 LYS A CA 1
ATOM 641 C C . LYS A 1 88 ? -1.895 7.135 4.935 1.00 93.00 88 LYS A C 1
ATOM 643 O O . LYS A 1 88 ? -1.061 7.935 4.508 1.00 93.00 88 LYS A O 1
ATOM 648 N N . SER A 1 89 ? -3.202 7.330 4.814 1.00 91.94 89 SER A N 1
ATOM 649 C CA . SER A 1 89 ? -3.755 8.617 4.384 1.00 91.94 89 SER A CA 1
ATOM 650 C C . SER A 1 89 ? -3.525 9.679 5.464 1.00 91.94 89 SER A C 1
ATOM 652 O O . SER A 1 89 ? -3.577 9.362 6.652 1.00 91.94 89 SER A O 1
ATOM 654 N N . LYS A 1 90 ? -3.288 10.940 5.069 1.00 88.88 90 LYS A N 1
ATOM 655 C CA . LYS A 1 90 ? -3.261 12.064 6.022 1.00 88.88 90 LYS A CA 1
ATOM 656 C 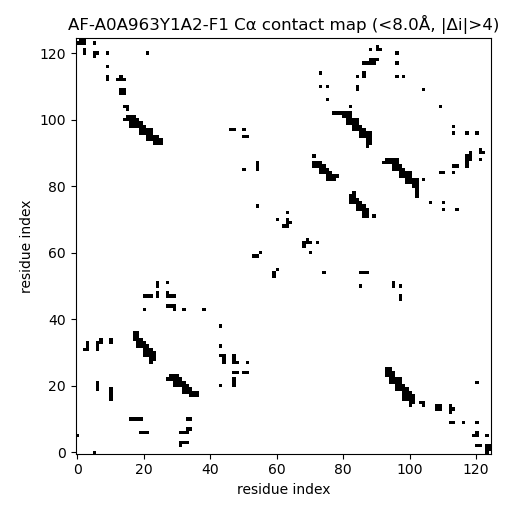C . LYS A 1 90 ? -4.656 12.541 6.393 1.00 88.88 90 LYS A C 1
ATOM 658 O O . LYS A 1 90 ? -4.861 13.013 7.504 1.00 88.88 90 LYS A O 1
ATOM 663 N N . THR A 1 91 ? -5.597 12.464 5.452 1.00 89.06 91 THR A N 1
ATOM 664 C CA . THR A 1 91 ? -6.989 12.879 5.672 1.00 89.06 91 THR A CA 1
ATOM 665 C C . THR A 1 91 ? -7.714 11.906 6.597 1.00 89.06 91 THR A C 1
ATOM 667 O O . THR A 1 91 ? -8.403 12.323 7.525 1.00 89.06 91 THR A O 1
ATOM 670 N N . PHE A 1 92 ? -7.529 10.606 6.363 1.00 91.50 92 PHE A N 1
ATOM 671 C CA . PHE A 1 92 ? -8.178 9.532 7.105 1.00 91.50 92 PHE A CA 1
ATOM 672 C C . PHE A 1 92 ? -7.110 8.625 7.723 1.00 91.50 92 PHE A C 1
ATOM 674 O O . PHE A 1 92 ? -6.613 7.710 7.072 1.00 91.50 92 PHE A O 1
ATOM 681 N N . ASN A 1 93 ? -6.747 8.875 8.984 1.00 88.38 93 ASN A N 1
ATOM 682 C CA . ASN A 1 93 ? -5.628 8.190 9.657 1.00 88.38 93 ASN A CA 1
ATOM 683 C C . ASN A 1 93 ? -5.779 6.661 9.753 1.00 88.38 93 ASN A C 1
ATOM 685 O O . ASN A 1 93 ? -4.776 5.948 9.849 1.00 88.38 93 ASN A O 1
ATOM 689 N N . ASP A 1 94 ? -7.014 6.165 9.713 1.00 92.62 94 ASP A N 1
ATOM 690 C CA . ASP A 1 94 ? -7.320 4.735 9.721 1.00 92.62 94 ASP A CA 1
ATOM 691 C C . ASP A 1 94 ? -7.404 4.138 8.314 1.00 92.62 94 ASP A C 1
ATOM 693 O O . ASP A 1 94 ? -7.651 2.947 8.166 1.00 92.62 94 ASP A O 1
ATOM 697 N N . HIS A 1 95 ? -7.153 4.920 7.264 1.00 95.38 95 HIS A N 1
ATOM 698 C CA . HIS A 1 95 ? -7.111 4.416 5.901 1.00 95.38 95 HIS A CA 1
ATOM 699 C C . HIS A 1 95 ? -5.680 4.251 5.393 1.00 95.38 95 HIS A C 1
ATOM 701 O O . HIS A 1 95 ? -4.768 5.010 5.736 1.00 95.38 95 HIS A O 1
ATOM 707 N N . ALA A 1 96 ? -5.495 3.276 4.510 1.00 96.12 96 ALA A N 1
ATOM 708 C CA . ALA A 1 96 ? -4.216 2.982 3.890 1.00 96.12 96 ALA A CA 1
ATOM 709 C C . ALA A 1 96 ? -4.338 2.800 2.379 1.00 96.12 96 ALA A C 1
ATOM 711 O O . ALA A 1 96 ? -5.256 2.150 1.875 1.00 96.12 96 ALA A O 1
ATOM 712 N N . LEU A 1 97 ? -3.350 3.332 1.666 1.00 97.12 97 LEU A N 1
ATOM 713 C CA . LEU A 1 97 ? -3.113 3.063 0.258 1.00 97.12 97 LEU A CA 1
ATOM 714 C C . LEU A 1 97 ? -2.020 1.999 0.134 1.00 97.12 97 LEU A C 1
ATOM 716 O O . LEU A 1 97 ? -0.949 2.111 0.733 1.00 97.12 97 LEU A O 1
ATOM 720 N N . CYS A 1 98 ? -2.319 0.952 -0.628 1.00 97.25 98 CYS A N 1
ATOM 721 C CA . CYS A 1 98 ? -1.510 -0.255 -0.716 1.00 97.25 98 CYS A CA 1
ATOM 722 C C . CYS A 1 98 ? -1.206 -0.570 -2.178 1.00 97.25 98 CYS A C 1
ATOM 724 O O . CYS A 1 98 ? -2.138 -0.732 -2.964 1.00 97.25 98 CYS A O 1
ATOM 726 N N . TYR A 1 99 ? 0.068 -0.729 -2.524 1.00 97.62 99 TYR A N 1
ATOM 727 C CA . TYR A 1 99 ? 0.512 -1.154 -3.849 1.00 97.62 99 TYR A CA 1
ATOM 728 C C . TYR A 1 99 ? 1.238 -2.494 -3.789 1.00 97.62 99 TYR A C 1
ATOM 730 O O . TYR A 1 99 ? 1.945 -2.802 -2.827 1.00 97.62 99 TYR A O 1
ATOM 738 N N . MET A 1 100 ? 1.096 -3.262 -4.865 1.00 96.75 100 MET A N 1
ATOM 739 C CA . MET A 1 100 ? 1.931 -4.414 -5.172 1.00 96.75 100 MET A CA 1
ATOM 740 C C . MET A 1 100 ? 2.660 -4.148 -6.487 1.00 96.75 100 MET A C 1
ATOM 742 O O . MET A 1 100 ? 2.025 -3.945 -7.527 1.00 96.75 100 MET A O 1
ATOM 746 N N . CYS A 1 101 ? 3.983 -4.192 -6.433 1.00 96.06 101 CYS A N 1
ATOM 747 C CA . CYS A 1 101 ? 4.872 -3.860 -7.533 1.00 96.06 101 CYS A CA 1
ATOM 748 C C . CYS A 1 101 ? 5.881 -4.981 -7.783 1.00 96.06 101 CYS A C 1
ATOM 750 O O . CYS A 1 101 ? 6.055 -5.883 -6.955 1.00 96.06 101 CYS A O 1
ATOM 752 N N . ALA A 1 102 ? 6.512 -4.965 -8.952 1.00 94.44 102 ALA A N 1
ATOM 753 C CA . ALA A 1 102 ? 7.546 -5.924 -9.303 1.00 94.44 102 ALA A CA 1
ATOM 754 C C . ALA A 1 102 ? 8.758 -5.779 -8.369 1.00 94.44 102 ALA A C 1
ATOM 756 O O . ALA A 1 102 ? 9.036 -4.708 -7.829 1.00 94.44 102 ALA A O 1
ATOM 757 N N . THR A 1 103 ? 9.516 -6.857 -8.189 1.00 91.62 103 THR A N 1
ATOM 758 C CA . THR A 1 103 ? 10.759 -6.836 -7.396 1.00 91.62 103 THR A CA 1
ATOM 759 C C . THR A 1 103 ? 11.876 -6.016 -8.030 1.00 91.62 103 THR A C 1
ATOM 761 O O . THR A 1 103 ? 12.829 -5.666 -7.343 1.00 91.62 103 THR A O 1
ATOM 764 N N . THR A 1 104 ? 11.770 -5.713 -9.323 1.00 88.94 104 THR A N 1
ATOM 765 C CA . THR A 1 104 ? 12.722 -4.882 -10.071 1.00 88.94 104 THR A CA 1
ATOM 766 C C . THR A 1 104 ? 12.499 -3.386 -9.880 1.00 88.94 104 THR A C 1
ATOM 768 O O . THR A 1 104 ? 13.328 -2.602 -10.330 1.00 88.94 104 THR A O 1
ATOM 771 N N . ALA A 1 105 ? 11.390 -2.995 -9.249 1.00 86.50 105 ALA A N 1
ATOM 772 C CA . ALA A 1 105 ? 11.019 -1.603 -9.068 1.00 86.50 105 ALA A CA 1
ATOM 773 C C . A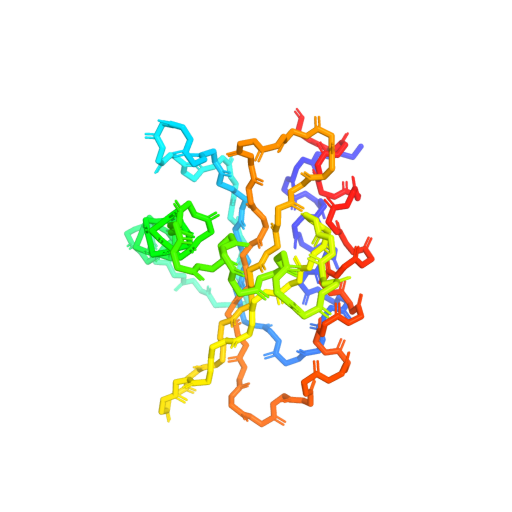LA A 1 105 ? 12.005 -0.873 -8.142 1.00 86.50 105 ALA A C 1
ATOM 775 O O . ALA A 1 105 ? 12.374 -1.379 -7.077 1.00 86.50 105 ALA A O 1
ATOM 776 N N . GLU A 1 106 ? 12.402 0.336 -8.534 1.00 90.00 106 GLU A N 1
ATOM 777 C CA . GLU A 1 106 ? 13.323 1.155 -7.751 1.00 90.00 106 GLU A CA 1
ATOM 778 C C . GLU A 1 106 ? 12.625 1.723 -6.494 1.00 90.00 106 GLU A C 1
ATOM 780 O O . GLU A 1 106 ? 11.586 2.381 -6.619 1.00 90.00 106 GLU A O 1
ATOM 785 N N . PRO A 1 107 ? 13.168 1.513 -5.277 1.00 87.25 107 PRO A N 1
ATOM 786 C CA . PRO A 1 107 ? 12.485 1.879 -4.031 1.00 87.25 107 PRO A CA 1
ATOM 787 C C . PRO A 1 107 ? 12.145 3.368 -3.900 1.00 87.25 107 PRO A C 1
ATOM 789 O O . PRO A 1 107 ? 11.078 3.713 -3.385 1.00 87.25 107 PRO A O 1
ATOM 792 N N . ASP A 1 108 ? 13.027 4.245 -4.378 1.00 89.38 108 ASP A N 1
ATOM 793 C CA . ASP A 1 108 ? 12.850 5.694 -4.270 1.00 89.38 108 ASP A CA 1
ATOM 794 C C . ASP A 1 108 ? 11.705 6.169 -5.170 1.00 89.38 108 ASP A C 1
ATOM 796 O O . ASP A 1 108 ? 10.799 6.868 -4.710 1.00 89.38 108 ASP A O 1
ATOM 800 N N . ALA A 1 109 ? 11.680 5.707 -6.424 1.00 91.00 109 ALA A N 1
ATOM 801 C CA . ALA A 1 109 ? 10.613 6.014 -7.373 1.00 91.00 109 ALA A CA 1
ATOM 802 C C . ALA A 1 109 ? 9.247 5.501 -6.887 1.00 91.00 109 ALA A C 1
ATOM 804 O O . ALA A 1 109 ? 8.246 6.217 -6.974 1.00 91.00 109 ALA A O 1
ATOM 805 N N . LEU A 1 110 ? 9.210 4.290 -6.314 1.00 91.62 110 LEU A N 1
ATOM 806 C CA . LEU A 1 110 ? 8.004 3.746 -5.688 1.00 91.62 110 LEU A CA 1
ATOM 807 C C . LEU A 1 110 ? 7.513 4.638 -4.550 1.00 91.62 110 LEU A C 1
ATOM 809 O O . LEU A 1 110 ? 6.339 4.998 -4.499 1.00 91.62 110 LEU A O 1
ATOM 813 N N . THR A 1 111 ? 8.407 4.994 -3.630 1.00 91.38 111 THR A N 1
ATOM 814 C CA . THR A 1 111 ? 8.031 5.737 -2.427 1.00 91.38 111 THR A CA 1
ATOM 815 C C . THR A 1 111 ? 7.530 7.134 -2.781 1.00 91.38 111 THR A C 1
ATOM 817 O O . THR A 1 111 ? 6.499 7.550 -2.257 1.00 91.38 111 THR A O 1
ATOM 820 N N . ILE A 1 112 ? 8.194 7.828 -3.712 1.00 92.12 112 ILE A N 1
ATOM 821 C CA . ILE A 1 112 ? 7.760 9.142 -4.207 1.00 92.12 112 ILE A CA 1
ATOM 822 C C . ILE A 1 112 ? 6.369 9.037 -4.839 1.00 92.12 112 ILE A C 1
ATOM 824 O O . ILE A 1 112 ? 5.444 9.709 -4.381 1.00 92.12 112 ILE A O 1
ATOM 828 N N . GLY A 1 113 ? 6.183 8.140 -5.814 1.00 93.44 113 GLY A N 1
ATOM 829 C CA . GLY A 1 113 ? 4.906 8.016 -6.521 1.00 93.44 113 GLY A CA 1
ATOM 830 C C . GLY A 1 113 ? 3.746 7.621 -5.601 1.00 93.44 113 GLY A C 1
ATOM 831 O O . GLY A 1 113 ? 2.643 8.163 -5.699 1.00 93.44 113 GLY A O 1
ATOM 832 N N . VAL A 1 114 ? 3.975 6.707 -4.653 1.00 94.25 114 VAL A N 1
ATOM 833 C CA . VAL A 1 114 ? 2.947 6.308 -3.678 1.00 94.25 114 VAL A CA 1
ATOM 834 C C . VAL A 1 114 ? 2.586 7.463 -2.741 1.00 94.25 114 VAL A C 1
ATOM 836 O O . VAL A 1 114 ? 1.402 7.688 -2.474 1.00 94.25 114 VAL A O 1
ATOM 839 N N . MET A 1 115 ? 3.579 8.217 -2.268 1.00 91.69 115 MET A N 1
ATOM 840 C CA . MET A 1 115 ? 3.373 9.362 -1.379 1.00 91.69 115 MET A CA 1
ATOM 841 C C . MET A 1 115 ? 2.625 10.511 -2.062 1.00 91.69 115 MET A C 1
ATOM 843 O O . MET A 1 115 ? 1.761 11.123 -1.431 1.00 91.69 115 MET A O 1
ATOM 847 N N . GLU A 1 116 ? 2.907 10.780 -3.339 1.00 92.06 116 GLU A N 1
ATOM 848 C CA . GLU A 1 116 ? 2.197 11.783 -4.145 1.00 92.06 116 GLU A CA 1
ATOM 849 C C . GLU A 1 116 ? 0.735 11.388 -4.388 1.00 92.06 116 GLU A C 1
ATOM 851 O O . GLU A 1 116 ? -0.174 12.214 -4.275 1.00 92.06 116 GLU A O 1
ATOM 856 N N . ASN A 1 117 ? 0.481 10.105 -4.650 1.00 93.44 117 ASN A N 1
ATOM 857 C CA . ASN A 1 117 ? -0.869 9.612 -4.913 1.00 93.44 117 ASN A CA 1
ATOM 858 C C . ASN A 1 117 ? -1.749 9.518 -3.662 1.00 93.44 117 ASN A C 1
ATOM 860 O O . ASN A 1 117 ? -2.976 9.517 -3.796 1.00 93.44 117 ASN A O 1
ATOM 864 N N . ARG A 1 118 ? -1.171 9.420 -2.454 1.00 93.12 118 ARG A N 1
ATOM 865 C CA . ARG A 1 118 ? -1.944 9.082 -1.244 1.00 93.12 118 ARG A CA 1
ATOM 866 C C . ARG A 1 118 ? -3.106 10.046 -0.988 1.00 93.12 118 ARG A C 1
ATOM 868 O O . ARG A 1 118 ? -4.197 9.599 -0.648 1.00 93.12 118 ARG A O 1
ATOM 875 N N . GLU A 1 119 ? -2.885 11.348 -1.175 1.00 90.50 119 GLU A N 1
ATOM 876 C CA . GLU A 1 119 ? -3.901 12.366 -0.884 1.00 90.50 119 GLU A CA 1
ATOM 877 C C . GLU A 1 119 ? -4.900 12.490 -2.030 1.00 90.50 119 GLU A C 1
ATOM 879 O O . GLU A 1 119 ? -6.088 12.686 -1.796 1.00 90.50 119 GLU A O 1
ATOM 884 N N . THR A 1 120 ? -4.454 12.311 -3.272 1.00 93.75 120 THR A N 1
ATOM 885 C CA . THR A 1 120 ? -5.354 12.277 -4.429 1.00 93.75 120 THR A CA 1
ATOM 886 C C . THR A 1 120 ? -6.359 11.132 -4.316 1.00 93.75 120 THR A C 1
ATOM 888 O O . THR A 1 120 ? -7.540 11.326 -4.597 1.00 93.75 120 THR A O 1
ATOM 891 N N . VAL A 1 121 ? -5.915 9.951 -3.868 1.00 94.44 121 VAL A N 1
ATOM 892 C CA . VAL A 1 121 ? -6.804 8.804 -3.634 1.00 94.44 121 VAL A CA 1
ATOM 893 C C . VAL A 1 121 ? -7.705 9.043 -2.425 1.00 94.44 121 VAL A C 1
ATOM 895 O O . VAL A 1 121 ? -8.906 8.810 -2.523 1.00 94.44 121 VAL A O 1
ATOM 898 N N . ALA A 1 122 ? -7.157 9.545 -1.314 1.00 93.06 122 ALA A N 1
ATOM 899 C CA . ALA A 1 122 ? -7.938 9.810 -0.108 1.00 93.06 122 ALA A CA 1
ATOM 900 C C . ALA A 1 122 ? -9.065 10.829 -0.342 1.00 93.06 122 ALA A C 1
ATOM 902 O O . ALA A 1 122 ? -10.184 10.601 0.093 1.00 93.06 122 ALA A O 1
ATOM 903 N N . ASN A 1 123 ? -8.802 11.906 -1.087 1.00 93.62 123 ASN A N 1
ATOM 904 C CA . ASN A 1 123 ? -9.801 12.935 -1.400 1.00 93.62 123 ASN A CA 1
ATOM 905 C C . ASN A 1 123 ? -10.855 12.491 -2.434 1.00 93.62 123 ASN A C 1
ATOM 907 O O . ASN A 1 123 ? -11.793 13.237 -2.714 1.00 93.62 123 ASN A O 1
ATOM 911 N N . ALA A 1 124 ? -10.677 11.322 -3.054 1.00 92.56 124 ALA A N 1
ATOM 912 C CA . ALA A 1 124 ? -11.621 10.747 -4.009 1.00 92.56 124 ALA A CA 1
ATOM 913 C C . ALA A 1 124 ? -12.556 9.692 -3.382 1.00 92.56 124 ALA A C 1
ATOM 915 O O . ALA A 1 124 ? -13.419 9.164 -4.093 1.00 92.56 124 ALA A O 1
ATOM 916 N N . PHE A 1 125 ? -12.359 9.376 -2.095 1.00 85.69 125 PHE A N 1
ATOM 917 C CA . PHE A 1 125 ? -13.257 8.575 -1.261 1.00 85.69 125 PHE A CA 1
ATOM 918 C C . PHE A 1 125 ? -14.321 9.470 -0.618 1.00 85.69 125 PHE A C 1
ATOM 920 O O . PHE A 1 125 ? -15.512 9.103 -0.723 1.00 85.69 125 PHE A O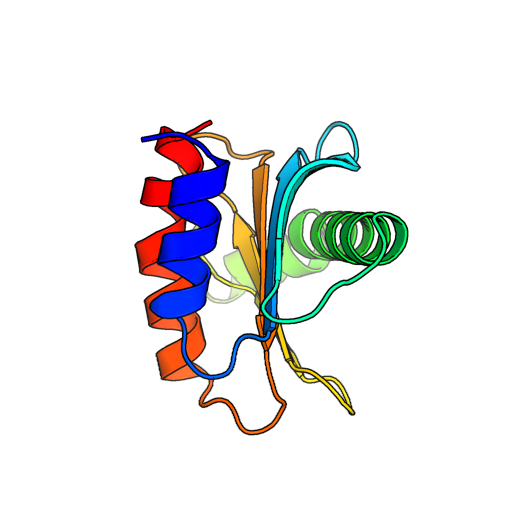 1
#

Secondary structure (DSSP, 8-state):
--HHHHHHHHHHHSTTEEEEEEEETTTTEEEEEEESS---HHHHHHHHHHHHHHHT-HHHHHHHHHTT--TT-EEEEE-SSEEEEEEE-SS-TTEEEEEEEETTS-HHHHHHHHHHHHHHHHTT-

pLDDT: mean 91.02, std 7.63, range [59.16, 97.81]

Radius of gyration: 13.26 Å; Cα contacts (8 Å, |Δi|>4): 235; chains: 1; bounding box: 29×26×33 Å

Nearest PDB structures (foldseek):
  3kye-assembly2_C  TM=8.173E-01  e=6.865E-07  Streptomyces avermitilis MA-4680 = NBRC 14893
  5yee-assembly1_A  TM=6.462E-01  e=9.292E-04  Candidatus Lokiarchaeum sp. GC14_75
  5yed-assembly1_A  TM=6.359E-01  e=4.297E-03  Candidatus Lokiarchaeum sp. GC14_75
  2wae-assembly1_A  TM=2.972E-01  e=4.829E-01  Streptococcus pneumoniae
  5njk-assembly4_D  TM=4.039E-01  e=1.623E+00  Homo sapiens

Mean predicted aligned error: 3.81 Å

Solvent-accessible surface area (backbone atoms only — not comparable to full-atom values): 6812 Å² total; per-residue (Å²): 118,49,39,64,57,33,44,50,53,39,47,72,65,23,66,60,40,45,34,38,36,34,22,36,49,81,81,51,44,67,79,44,73,42,53,84,56,97,71,61,69,71,57,53,44,50,50,36,48,49,46,34,57,53,79,68,28,65,70,52,53,52,50,25,63,74,70,71,41,58,99,80,56,72,47,77,46,84,46,99,71,37,23,36,39,39,32,61,24,84,88,44,75,54,27,33,43,39,39,37,23,43,61,84,46,57,67,66,59,40,53,52,36,50,61,66,34,35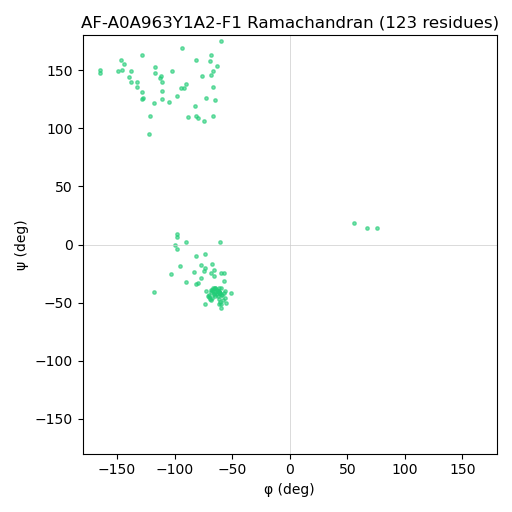,56,58,34,55,77,23,108